Protein AF-A0A6G7LXT7-F1 (afdb_monomer)

Sequence (49 aa):
MDVRFHCDGRQYCSQMSSRAEAEYFNRYCPNTKMDGDNDGRPCENDSRW

Foldseek 3Di:
DPPPADAPPDAEPVPDPDQVNQLCCLVPPPNHPQCPPPPSRGPPVPPVD

Organism: NCBI:txid558541

Secondary structure (DSSP, 8-state):
--------S--SGGG-SSHHHHHHHHHHSTT----SS-SS-TTTT-TT-

pLDDT: mean 88.25, std 9.86, range [44.16, 94.75]

Mean predicted aligned error: 4.03 Å

Structure (mmCIF, N/CA/C/O backbone):
data_AF-A0A6G7LXT7-F1
#
_entry.id   AF-A0A6G7LXT7-F1
#
loop_
_atom_site.group_PDB
_atom_site.id
_atom_site.type_symbol
_atom_site.label_atom_id
_atom_site.label_alt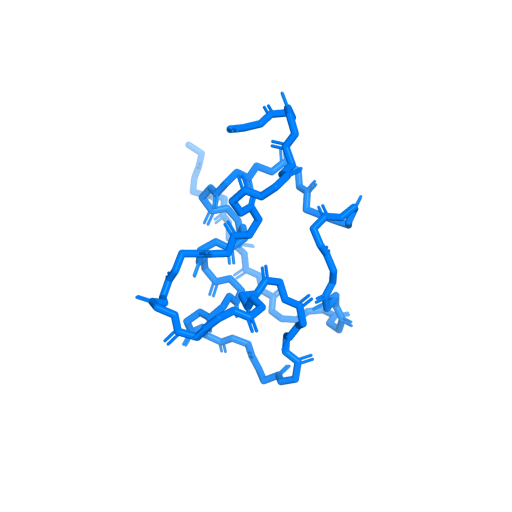_id
_atom_site.label_comp_id
_atom_site.label_asym_id
_atom_site.label_entity_id
_atom_site.label_seq_id
_atom_site.pdbx_PDB_ins_code
_atom_site.Cartn_x
_atom_site.Cartn_y
_atom_site.Cartn_z
_atom_site.occupancy
_atom_site.B_iso_or_equiv
_atom_site.auth_seq_id
_atom_site.auth_comp_id
_atom_site.auth_asym_id
_atom_site.auth_atom_id
_atom_site.pdbx_PDB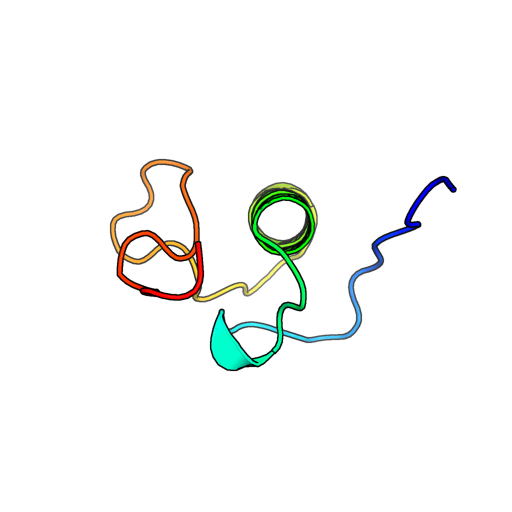_model_num
ATOM 1 N N . MET A 1 1 ? 2.120 -16.135 -18.801 1.00 44.16 1 MET A N 1
ATOM 2 C CA . MET A 1 1 ? 2.243 -16.554 -17.393 1.00 44.16 1 MET A CA 1
ATOM 3 C C . MET A 1 1 ? 0.972 -16.114 -16.708 1.00 44.16 1 MET A C 1
ATOM 5 O O . MET A 1 1 ? 0.857 -14.942 -16.381 1.00 44.16 1 MET A O 1
ATOM 9 N N . ASP A 1 2 ? -0.015 -17.001 -16.606 1.00 52.00 2 ASP A N 1
ATOM 10 C CA . ASP A 1 2 ? -1.219 -16.750 -15.816 1.00 52.00 2 ASP A CA 1
ATOM 11 C C . ASP A 1 2 ? -0.798 -16.579 -14.362 1.00 52.00 2 ASP A C 1
ATOM 13 O O . ASP A 1 2 ? -0.503 -17.556 -13.667 1.00 52.00 2 ASP A O 1
ATOM 17 N N . VAL A 1 3 ? -0.688 -15.329 -13.921 1.00 62.69 3 VAL A N 1
ATOM 18 C CA . VAL A 1 3 ? -0.442 -15.037 -12.516 1.00 62.69 3 VAL A CA 1
ATOM 19 C C . VAL A 1 3 ? -1.721 -15.419 -11.785 1.00 62.69 3 VAL A C 1
ATOM 21 O O . VAL A 1 3 ? -2.717 -14.703 -11.808 1.00 62.69 3 VAL A O 1
ATOM 24 N N . ARG A 1 4 ? -1.732 -16.626 -11.217 1.00 77.44 4 ARG A N 1
ATOM 25 C CA . ARG A 1 4 ? -2.849 -17.118 -10.414 1.00 77.44 4 ARG A CA 1
ATOM 26 C C . ARG A 1 4 ? -2.803 -16.423 -9.062 1.00 77.44 4 ARG A C 1
ATOM 28 O O . ARG A 1 4 ? -2.194 -16.912 -8.111 1.00 77.44 4 ARG A O 1
ATOM 35 N N . PHE A 1 5 ? -3.430 -15.259 -9.006 1.00 87.88 5 PHE A N 1
ATOM 36 C CA . PHE A 1 5 ? -3.701 -14.571 -7.760 1.00 87.88 5 PHE A CA 1
ATOM 37 C C . PHE A 1 5 ? -4.672 -15.411 -6.929 1.00 87.88 5 PHE A C 1
ATOM 39 O O . PHE A 1 5 ? -5.644 -15.969 -7.439 1.00 87.88 5 PHE A O 1
ATOM 46 N N . HIS A 1 6 ? -4.395 -15.543 -5.643 1.00 89.31 6 HIS A N 1
ATOM 47 C CA . HIS A 1 6 ? -5.255 -16.254 -4.711 1.00 89.31 6 HIS A CA 1
ATOM 48 C C . HIS A 1 6 ? -5.288 -15.478 -3.409 1.00 89.31 6 HIS A C 1
ATOM 50 O O . HIS A 1 6 ? -4.305 -14.846 -3.033 1.00 89.31 6 HIS A O 1
ATOM 56 N N . CYS A 1 7 ? -6.422 -15.530 -2.727 1.00 91.81 7 CYS A N 1
ATOM 57 C CA . CYS A 1 7 ? -6.572 -14.842 -1.461 1.00 91.81 7 CYS A CA 1
ATOM 58 C C . CYS A 1 7 ? -5.710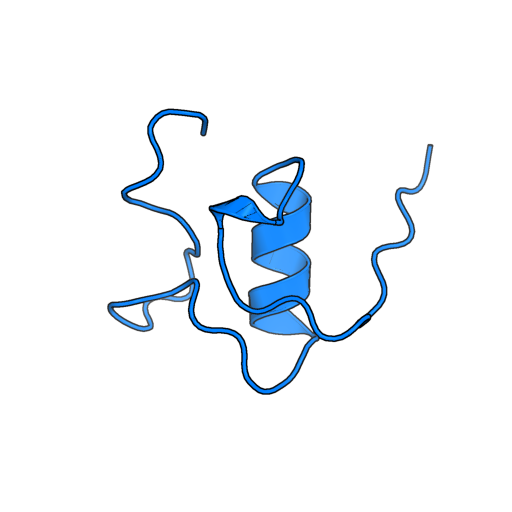 -15.534 -0.406 1.00 91.81 7 CYS A C 1
ATOM 60 O O . CYS A 1 7 ? -5.982 -16.667 -0.014 1.00 91.81 7 CYS A O 1
ATOM 62 N N . ASP A 1 8 ? -4.672 -14.837 0.036 1.00 92.12 8 ASP A N 1
ATOM 63 C CA . ASP A 1 8 ? -3.673 -15.303 1.003 1.00 92.12 8 ASP A CA 1
ATOM 64 C C . ASP A 1 8 ? -3.670 -14.456 2.291 1.00 92.12 8 ASP A C 1
ATO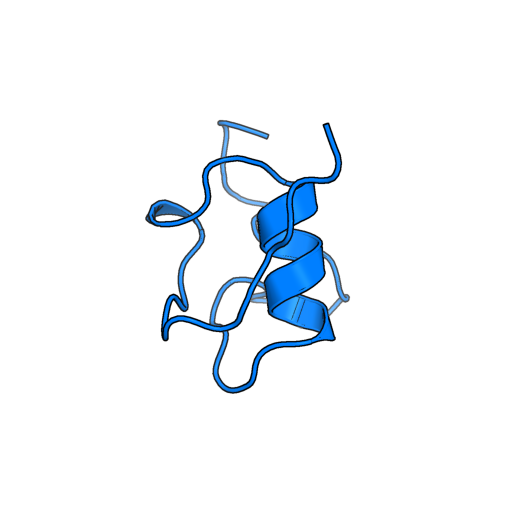M 66 O O . ASP A 1 8 ? -2.802 -14.601 3.148 1.00 92.12 8 ASP A O 1
ATOM 70 N N . GLY A 1 9 ? -4.663 -13.573 2.444 1.00 91.06 9 GLY A N 1
ATOM 71 C CA . GLY A 1 9 ? -4.826 -12.711 3.615 1.00 91.06 9 GLY A CA 1
ATOM 72 C C . GLY A 1 9 ? -4.148 -11.344 3.506 1.00 91.06 9 GLY A C 1
ATOM 73 O O . GLY A 1 9 ? -4.195 -10.580 4.473 1.00 91.06 9 GLY A O 1
ATOM 74 N N . ARG A 1 10 ? -3.555 -10.997 2.357 1.00 94.75 10 ARG A N 1
ATOM 75 C CA . ARG A 1 10 ? -3.098 -9.627 2.089 1.00 94.75 10 ARG A CA 1
ATOM 76 C C . ARG A 1 10 ? -4.267 -8.653 1.961 1.00 94.75 10 ARG A C 1
ATOM 78 O O . ARG A 1 10 ? -5.295 -8.955 1.364 1.00 94.75 10 ARG A O 1
ATOM 85 N N . GLN A 1 11 ? -4.080 -7.466 2.527 1.00 94.31 11 GLN A N 1
ATOM 86 C CA . GLN A 1 11 ? -5.118 -6.441 2.652 1.00 94.31 11 GLN A CA 1
ATOM 87 C C . GLN A 1 11 ? -4.654 -5.063 2.180 1.00 94.31 11 GLN A C 1
ATOM 89 O O . GLN A 1 11 ? -5.499 -4.209 1.953 1.00 94.31 11 GLN A O 1
ATOM 94 N N . TYR A 1 12 ? -3.352 -4.826 2.013 1.00 93.19 12 TYR A N 1
ATOM 95 C CA . TYR A 1 12 ? -2.809 -3.496 1.727 1.00 93.19 12 TYR A CA 1
ATOM 96 C C . TYR A 1 12 ? -1.990 -3.467 0.434 1.00 93.19 12 TYR A C 1
ATOM 98 O O . TYR A 1 12 ? -1.346 -4.450 0.069 1.00 93.19 12 TYR A O 1
ATOM 106 N N . CYS A 1 13 ? -1.933 -2.297 -0.204 1.00 93.44 13 CYS A N 1
ATOM 107 C CA . CYS A 1 13 ? -1.181 -2.057 -1.440 1.00 93.44 13 CYS A CA 1
ATOM 108 C C . CYS A 1 13 ? 0.317 -2.347 -1.322 1.00 93.44 13 CYS A C 1
ATOM 110 O O . CYS A 1 13 ? 0.929 -2.872 -2.251 1.00 93.44 13 CYS A O 1
ATOM 112 N N . SER A 1 14 ? 0.919 -2.096 -0.156 1.00 92.00 14 SER A N 1
ATOM 113 C CA . SER A 1 14 ? 2.330 -2.414 0.114 1.00 92.00 14 SER A CA 1
ATOM 114 C C . SER A 1 14 ? 2.667 -3.900 -0.052 1.00 92.00 14 SER A C 1
ATOM 116 O O . SER A 1 14 ? 3.824 -4.234 -0.289 1.00 92.00 14 SER A O 1
ATOM 118 N N . GLN A 1 15 ? 1.665 -4.782 0.031 1.00 92.44 15 GLN A N 1
ATOM 119 C CA . GLN A 1 15 ? 1.809 -6.233 -0.082 1.00 92.44 15 GLN A CA 1
ATOM 120 C C . GLN A 1 15 ? 1.561 -6.753 -1.508 1.00 92.44 15 GLN A C 1
ATOM 122 O O . GLN A 1 15 ? 1.758 -7.941 -1.770 1.00 92.44 15 GLN A O 1
ATOM 127 N N . MET A 1 16 ? 1.090 -5.897 -2.416 1.00 92.19 16 MET A N 1
ATOM 128 C CA . MET A 1 16 ? 0.860 -6.240 -3.817 1.00 92.19 16 MET A CA 1
ATOM 129 C C . MET A 1 16 ? 2.144 -6.022 -4.625 1.00 92.19 16 MET A C 1
ATOM 131 O O . MET A 1 16 ? 2.944 -5.128 -4.342 1.00 92.19 16 MET A O 1
ATOM 135 N N . SER A 1 17 ? 2.342 -6.855 -5.639 1.00 90.50 17 SER A N 1
ATOM 136 C CA . SER A 1 17 ? 3.459 -6.783 -6.58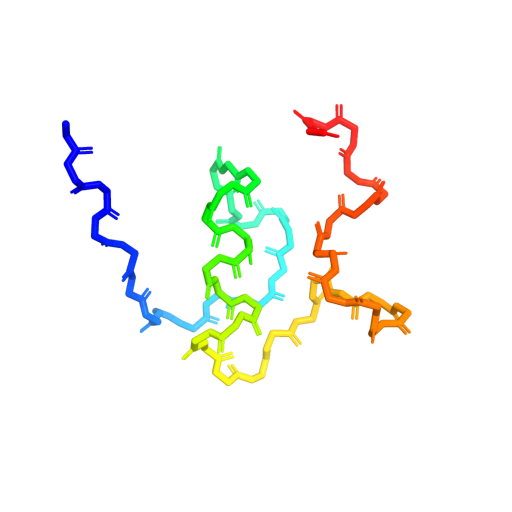5 1.00 90.50 17 SER A CA 1
ATOM 137 C C . SER A 1 17 ? 3.099 -6.018 -7.861 1.00 90.50 17 SER A C 1
ATOM 139 O O . SER A 1 17 ? 3.985 -5.566 -8.586 1.00 90.50 17 SER A O 1
ATOM 141 N N . SER A 1 18 ? 1.802 -5.850 -8.138 1.00 90.69 18 SER A N 1
ATOM 142 C CA . SER A 1 18 ? 1.298 -5.142 -9.314 1.00 90.69 18 SER A CA 1
ATOM 143 C C . SER A 1 18 ? -0.112 -4.593 -9.098 1.00 90.69 18 SER A C 1
ATOM 145 O O . SER A 1 18 ? -0.866 -5.102 -8.266 1.00 90.69 18 SER A O 1
ATOM 147 N N . ARG A 1 19 ? -0.505 -3.609 -9.916 1.00 89.88 19 ARG A N 1
ATOM 148 C CA . ARG A 1 19 ? -1.882 -3.094 -9.941 1.00 89.88 19 ARG A CA 1
ATOM 149 C C . ARG A 1 19 ? -2.909 -4.152 -10.354 1.00 89.88 19 ARG A C 1
ATOM 151 O O . ARG A 1 19 ? -3.956 -4.238 -9.732 1.00 89.88 19 ARG A O 1
ATOM 158 N N . ALA A 1 20 ? -2.575 -5.023 -11.309 1.00 90.81 20 ALA A N 1
ATOM 159 C CA . ALA A 1 20 ? -3.448 -6.133 -11.707 1.00 90.81 20 ALA A CA 1
ATOM 160 C C . ALA A 1 20 ? -3.711 -7.121 -10.552 1.00 90.81 20 ALA A C 1
ATOM 162 O O . ALA A 1 20 ? -4.813 -7.649 -10.417 1.00 90.81 20 ALA A O 1
ATOM 163 N N . GLU A 1 21 ? -2.711 -7.352 -9.697 1.00 91.69 21 GLU A N 1
ATOM 164 C CA . GLU A 1 21 ? -2.884 -8.141 -8.476 1.00 91.69 21 GLU A CA 1
ATOM 165 C C . GLU A 1 21 ? -3.792 -7.425 -7.471 1.00 91.69 21 GLU A C 1
ATOM 167 O O . GLU A 1 21 ? -4.724 -8.034 -6.955 1.00 91.69 21 GLU A O 1
ATOM 172 N N . ALA A 1 22 ? -3.569 -6.130 -7.234 1.00 93.69 22 ALA A N 1
ATOM 173 C CA . ALA A 1 22 ? -4.406 -5.335 -6.339 1.00 93.69 22 ALA A CA 1
ATOM 174 C C . ALA A 1 22 ? -5.876 -5.320 -6.792 1.00 93.69 22 ALA A C 1
ATOM 176 O O . ALA A 1 22 ? -6.773 -5.543 -5.981 1.00 93.69 22 ALA A O 1
ATOM 177 N N . GLU A 1 23 ? -6.126 -5.127 -8.091 1.00 92.12 23 GLU A N 1
ATOM 178 C CA . GLU A 1 23 ? -7.459 -5.183 -8.706 1.00 92.12 23 GLU A CA 1
ATOM 179 C C . GLU A 1 23 ? -8.121 -6.551 -8.514 1.00 92.12 23 GLU A C 1
ATOM 181 O O . GLU A 1 23 ? -9.298 -6.628 -8.151 1.00 92.12 23 GLU A O 1
ATOM 186 N N . TYR A 1 24 ? -7.364 -7.637 -8.703 1.00 92.69 24 TYR A N 1
ATOM 187 C CA . TYR A 1 24 ? -7.857 -8.982 -8.425 1.00 92.69 24 TYR A CA 1
ATOM 188 C C . TYR A 1 24 ? -8.239 -9.137 -6.951 1.00 92.69 24 TYR A C 1
ATOM 190 O O . TYR A 1 24 ? -9.336 -9.599 -6.641 1.00 92.69 24 TYR A O 1
ATOM 198 N N . PHE A 1 25 ? -7.365 -8.731 -6.032 1.00 94.44 25 PHE A N 1
ATOM 199 C CA . PHE A 1 25 ? -7.629 -8.840 -4.601 1.00 94.44 25 PHE A CA 1
ATOM 200 C C . PHE A 1 25 ? -8.850 -8.016 -4.190 1.00 94.44 25 PHE A C 1
ATOM 202 O O . PHE A 1 25 ? -9.699 -8.538 -3.477 1.00 94.44 25 PHE A O 1
ATOM 209 N N . ASN A 1 26 ? -8.993 -6.785 -4.685 1.00 92.81 26 ASN A N 1
ATOM 210 C CA . ASN A 1 26 ? -10.142 -5.932 -4.375 1.00 92.81 26 ASN A CA 1
ATOM 211 C C . ASN A 1 26 ? -11.473 -6.543 -4.840 1.00 92.81 26 ASN A C 1
ATOM 213 O O . ASN A 1 26 ? -12.4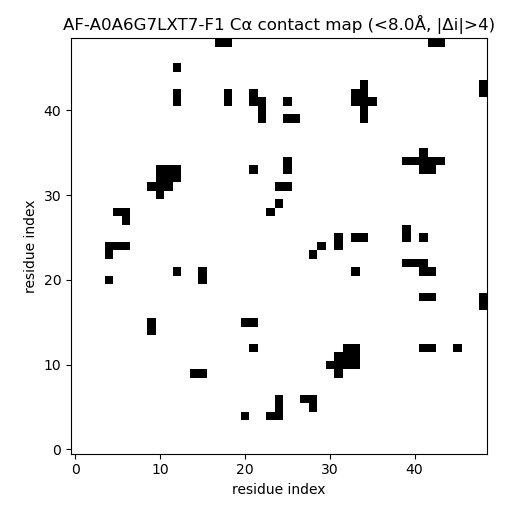95 -6.400 -4.177 1.00 92.81 26 ASN A O 1
ATOM 217 N N . ARG A 1 27 ? -11.465 -7.247 -5.978 1.00 91.62 27 ARG A N 1
ATOM 218 C CA . ARG A 1 27 ? -12.674 -7.852 -6.549 1.00 91.62 27 ARG A CA 1
ATOM 219 C C . ARG A 1 27 ? -13.009 -9.227 -5.971 1.00 91.62 27 ARG A C 1
ATOM 221 O O . ARG A 1 27 ? -14.188 -9.559 -5.867 1.00 91.62 27 ARG A O 1
ATOM 228 N N . TYR A 1 28 ? -12.003 -10.044 -5.666 1.00 92.38 28 TYR A N 1
ATOM 229 C CA . TYR A 1 28 ? -12.197 -11.467 -5.367 1.00 92.38 28 TYR A CA 1
ATOM 230 C C . TYR A 1 28 ? -11.852 -11.862 -3.931 1.00 92.38 28 TYR A C 1
ATOM 232 O O . TYR A 1 28 ? -12.260 -12.941 -3.500 1.00 92.38 28 TYR A O 1
ATOM 240 N N . CYS A 1 29 ? -11.127 -11.027 -3.183 1.00 93.12 29 CYS A N 1
ATOM 241 C CA . CYS A 1 29 ? -10.710 -11.343 -1.823 1.00 93.12 29 CYS A CA 1
ATOM 242 C C . CYS A 1 29 ? -11.468 -10.506 -0.788 1.00 93.12 29 CYS A C 1
ATOM 244 O O . CYS A 1 29 ? -11.596 -9.294 -0.938 1.00 93.12 29 CYS A O 1
ATOM 246 N N . PRO A 1 30 ? -11.968 -11.127 0.294 1.00 90.88 30 PRO A N 1
ATOM 247 C CA . PRO A 1 30 ? -12.626 -10.390 1.361 1.00 90.88 30 PRO A CA 1
ATOM 248 C C . PRO A 1 30 ? -11.607 -9.620 2.214 1.00 90.88 30 PRO A C 1
ATOM 250 O O . PRO A 1 30 ? -10.451 -10.024 2.345 1.00 90.88 30 PRO A O 1
ATOM 253 N N . ASN A 1 31 ? -12.077 -8.565 2.886 1.00 89.94 31 ASN A N 1
ATOM 254 C CA . ASN A 1 31 ? -11.320 -7.770 3.865 1.00 89.94 31 ASN A CA 1
ATOM 255 C C . ASN A 1 31 ? -10.113 -6.998 3.304 1.00 89.94 31 ASN A C 1
ATOM 257 O O . ASN A 1 31 ? -9.192 -6.673 4.055 1.00 89.94 31 ASN A O 1
ATOM 261 N N . THR A 1 32 ? -10.094 -6.682 2.012 1.00 93.25 32 THR A N 1
ATOM 262 C CA . THR A 1 32 ? -9.088 -5.778 1.447 1.00 93.25 32 THR A CA 1
ATOM 263 C C . THR A 1 32 ? -9.291 -4.344 1.944 1.00 93.25 32 THR A C 1
ATOM 265 O O . THR A 1 32 ? -10.401 -3.899 2.217 1.00 93.25 32 THR A O 1
ATOM 268 N N . LYS A 1 33 ? -8.184 -3.615 2.099 1.00 93.19 33 LYS A N 1
ATOM 269 C CA . LYS A 1 33 ? -8.100 -2.214 2.548 1.00 93.19 33 LYS A CA 1
ATOM 270 C C . LYS A 1 33 ? -7.216 -1.418 1.588 1.00 93.19 33 LYS A C 1
ATOM 272 O O . LYS A 1 33 ? -6.291 -0.716 1.997 1.00 93.19 33 LYS A O 1
ATOM 277 N N . MET A 1 34 ? -7.438 -1.642 0.298 1.00 92.12 34 MET A N 1
ATOM 278 C CA . MET A 1 34 ? -6.634 -1.088 -0.796 1.00 92.12 34 MET A CA 1
ATOM 279 C C . MET A 1 34 ? -7.371 0.021 -1.545 1.00 92.12 34 MET A C 1
ATOM 281 O O . MET A 1 34 ? -6.733 0.883 -2.139 1.00 92.12 34 MET A O 1
ATOM 285 N N . ASP A 1 35 ? -8.698 -0.030 -1.507 1.00 92.50 35 ASP A N 1
ATOM 286 C CA . ASP A 1 35 ? -9.630 0.882 -2.152 1.00 92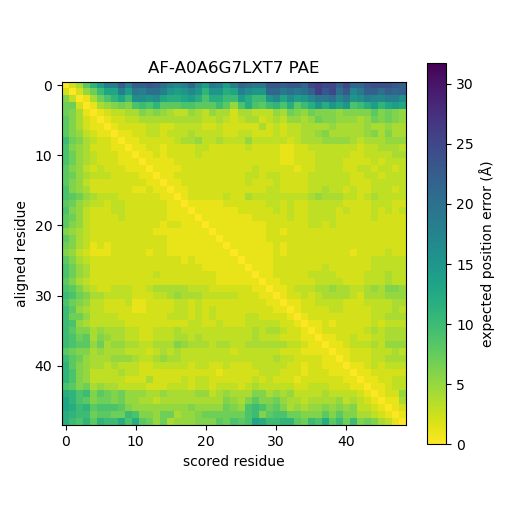.50 35 ASP A CA 1
ATOM 287 C C . ASP A 1 35 ? -10.249 1.762 -1.054 1.00 92.50 35 ASP A C 1
ATOM 289 O O . ASP A 1 35 ? -11.089 1.319 -0.268 1.00 92.50 35 ASP A O 1
ATOM 293 N N . GLY A 1 36 ? -9.676 2.954 -0.871 1.00 89.19 36 GLY A N 1
ATOM 294 C CA . GLY A 1 36 ? -9.975 3.815 0.278 1.00 89.19 36 GLY A CA 1
ATOM 295 C C . GLY A 1 36 ? -11.293 4.572 0.133 1.00 89.19 36 GLY A C 1
ATOM 296 O O . GLY A 1 36 ? -11.975 4.827 1.126 1.00 89.19 36 GLY A O 1
ATOM 297 N N . ASP A 1 37 ? -11.651 4.911 -1.097 1.00 91.81 37 ASP A N 1
ATOM 298 C CA . ASP A 1 37 ? -12.862 5.621 -1.497 1.00 91.81 37 ASP A CA 1
ATOM 299 C C . ASP A 1 37 ? -13.947 4.690 -2.063 1.00 91.81 37 ASP A C 1
ATOM 301 O O . ASP A 1 37 ? -15.097 5.110 -2.179 1.00 91.81 37 ASP A O 1
ATOM 305 N N . ASN A 1 38 ? -13.635 3.403 -2.248 1.00 88.06 38 ASN A N 1
ATOM 306 C CA . ASN A 1 38 ? -14.549 2.341 -2.683 1.00 88.06 38 ASN A CA 1
ATOM 307 C C . ASN A 1 38 ? -15.106 2.577 -4.093 1.00 88.06 38 ASN A C 1
ATOM 309 O O . ASN A 1 38 ? -16.268 2.262 -4.372 1.00 88.06 38 ASN A O 1
ATOM 313 N N . ASP A 1 39 ? -14.284 3.130 -4.983 1.00 90.19 39 ASP A N 1
ATOM 314 C CA . ASP A 1 39 ? -14.640 3.378 -6.381 1.00 90.19 39 ASP A CA 1
ATOM 315 C C . ASP A 1 39 ? -14.334 2.167 -7.297 1.00 90.19 39 ASP A C 1
ATOM 317 O O . ASP A 1 39 ? -14.697 2.143 -8.479 1.00 90.19 39 ASP A O 1
ATOM 321 N N . GLY A 1 40 ? -13.714 1.122 -6.738 1.00 88.44 40 GLY A N 1
ATOM 322 C CA . GLY A 1 40 ? -13.294 -0.090 -7.428 1.00 88.44 40 GLY A CA 1
ATOM 323 C C . GLY A 1 40 ? -11.843 -0.062 -7.912 1.00 88.44 40 GLY A C 1
ATOM 324 O O . GLY A 1 40 ? -11.403 -1.057 -8.504 1.00 88.44 40 GLY A O 1
ATOM 325 N N . ARG A 1 41 ? -11.095 1.021 -7.673 1.00 90.50 41 ARG A N 1
ATOM 326 C CA . ARG A 1 41 ? -9.691 1.196 -8.052 1.00 90.50 41 ARG A CA 1
ATOM 327 C C . ARG A 1 41 ? -8.799 1.123 -6.814 1.00 90.50 41 ARG A C 1
ATOM 329 O O . ARG A 1 41 ? -8.591 2.096 -6.101 1.00 90.50 41 ARG A O 1
ATOM 336 N N . PRO A 1 42 ? -8.198 -0.039 -6.534 1.00 93.75 42 PRO A N 1
ATOM 337 C CA . PRO A 1 42 ? -7.282 -0.145 -5.414 1.00 93.75 42 PRO A CA 1
ATOM 338 C C . PRO A 1 42 ? -5.964 0.582 -5.705 1.00 93.75 42 PRO A C 1
ATOM 340 O O . PRO A 1 42 ? -5.480 0.610 -6.838 1.00 93.75 42 PRO A O 1
ATOM 343 N N . CYS A 1 43 ? -5.324 1.065 -4.642 1.00 93.31 43 CYS A N 1
ATOM 344 C CA . CYS A 1 43 ? -3.965 1.606 -4.667 1.00 93.31 43 CYS A CA 1
ATOM 345 C C . CYS A 1 43 ? -3.777 2.894 -5.479 1.00 93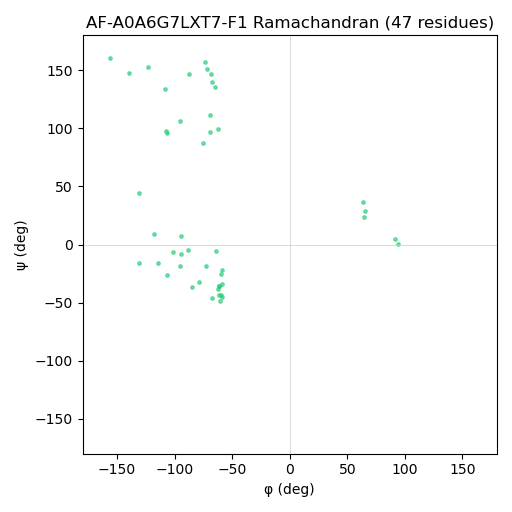.31 43 CYS A C 1
ATOM 347 O O . CYS A 1 43 ? -2.667 3.155 -5.930 1.00 93.31 43 CYS A O 1
ATOM 349 N N . GLU A 1 44 ? -4.806 3.737 -5.609 1.00 89.44 44 GLU A N 1
ATOM 350 C CA . GLU A 1 44 ? -4.715 4.998 -6.372 1.00 89.44 44 GLU A CA 1
ATOM 351 C C . GLU A 1 44 ? -3.653 5.981 -5.850 1.00 89.44 44 GLU A C 1
ATOM 353 O O . GLU A 1 44 ? -3.131 6.803 -6.597 1.00 89.44 44 GLU A O 1
ATOM 358 N N . ASN A 1 45 ? -3.311 5.888 -4.562 1.00 86.19 45 ASN A N 1
ATOM 359 C CA . ASN A 1 45 ? -2.300 6.730 -3.917 1.00 86.19 45 ASN A CA 1
ATOM 360 C C . ASN A 1 45 ? -0.897 6.089 -3.887 1.00 86.19 45 ASN A C 1
ATOM 362 O O . ASN A 1 45 ? 0.004 6.606 -3.223 1.00 86.19 45 ASN A O 1
ATOM 366 N N . ASP A 1 46 ? -0.701 4.947 -4.550 1.00 86.56 46 ASP A N 1
ATOM 367 C CA . ASP A 1 46 ? 0.569 4.226 -4.561 1.00 86.56 46 ASP A CA 1
ATOM 368 C C . ASP A 1 46 ? 1.402 4.608 -5.789 1.00 86.56 46 ASP A C 1
ATOM 370 O O . ASP A 1 46 ? 1.133 4.163 -6.897 1.00 86.56 46 ASP A O 1
ATOM 374 N N . SER A 1 47 ? 2.459 5.403 -5.597 1.00 86.50 47 SER A N 1
ATOM 375 C CA . SER A 1 47 ? 3.297 5.920 -6.693 1.00 86.50 47 SER A CA 1
ATOM 376 C C . SER A 1 47 ? 4.050 4.852 -7.496 1.00 86.50 47 SER A C 1
ATOM 378 O O . SER A 1 47 ? 4.701 5.176 -8.492 1.00 86.50 47 SER A O 1
ATOM 380 N N . ARG A 1 48 ? 3.990 3.584 -7.078 1.00 83.06 48 ARG A N 1
ATOM 381 C CA . ARG A 1 48 ? 4.530 2.456 -7.839 1.00 83.06 48 ARG A C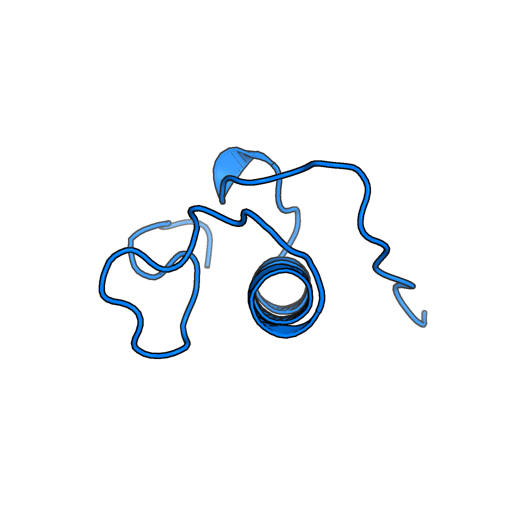A 1
ATOM 382 C C . ARG A 1 48 ? 3.668 2.121 -9.065 1.00 83.06 48 ARG A C 1
ATOM 384 O O . ARG A 1 48 ? 4.200 1.446 -9.951 1.00 83.06 48 ARG A O 1
ATOM 391 N N . TRP A 1 49 ? 2.398 2.561 -9.130 1.00 77.94 49 TRP A N 1
ATOM 392 C CA . TRP A 1 49 ? 1.429 2.160 -10.168 1.00 77.94 49 TRP A CA 1
ATOM 393 C C . TRP A 1 49 ? 0.444 3.236 -10.635 1.00 77.94 49 TRP A C 1
ATOM 395 O O . TRP A 1 49 ? 0.252 4.243 -9.932 1.00 77.94 49 TRP A O 1
#

Radius of gyration: 9.89 Å; Cα contacts (8 Å, |Δi|>4): 55; chains: 1; bounding box: 19×24×21 Å

InterPro domains:
  IPR008613 Excalibur calcium-binding domain [PF05901] (10-44)
  IPR008613 Excalibur calcium-binding domain [SM00894] (9-44)

Solvent-accessible surface area (backbone atoms only — not comparable to full-atom values): 3313 Å² total; per-residue (Å²): 132,87,78,80,81,70,82,80,81,75,34,46,53,90,77,46,93,44,65,72,52,36,43,48,38,66,74,74,29,83,82,50,65,33,41,90,85,68,83,78,60,44,37,81,87,37,90,91,100